Protein AF-A0A5J6SMP7-F1 (afdb_monomer_lite)

Foldseek 3Di:
DCPLVPLVVLLVVLVVLCVVLVVQVVVPPDPDDRPSPVSPVVSVVSNVSSVVSNVVSVVVVCVPPDPVNVVVVVVVVVVVVVVVVLPPFQQAPVPRDGHDSPDQADPPPRHGDD

Radius of gyration: 24.29 Å; chains: 1; bounding box: 49×30×60 Å

Secondary structure (DSSP, 8-state):
--TTSHHHHHHHHHHHHHHHHHHHHHHS-SSS--TTHHHHHHHHHHHHHHHHHHHHHHHHHHTTS-HHHHHHHHHHHHHHHHHHHHT--EE-TTT-PEEPTT-SB-TTT--B--

pLDDT: mean 77.73, std 11.27, range [47.53, 93.19]

Organism: NCBI:txid2283160

InterPro domains:
  IPR026870 Zinc-ribbon domain [PF13240] (91-113)

Sequence (114 aa):
MRMKFIGPFIFLIGIAGLAFYFYDLFTSTSSEGPEYFWVGFVAMPVIFVGVILTAFAYRANITKLDEDLLRNKMRVVGQGLKEGLSDSGHYCSNCGHPSELDAKYCSECGKELH

Structure (mmCIF, N/CA/C/O backbone):
data_AF-A0A5J6SMP7-F1
#
_entry.id   AF-A0A5J6SMP7-F1
#
loop_
_atom_site.group_PDB
_atom_site.id
_atom_site.type_symbol
_atom_site.label_atom_id
_atom_site.label_alt_id
_atom_site.label_comp_id
_atom_site.label_asym_id
_atom_site.label_entity_id
_atom_site.label_seq_id
_atom_site.pdbx_PDB_ins_code
_atom_site.Cartn_x
_atom_site.Cartn_y
_atom_site.Cartn_z
_atom_site.occupancy
_atom_site.B_iso_or_equiv
_atom_site.auth_seq_id
_atom_site.auth_comp_id
_atom_site.auth_asym_id
_atom_site.auth_atom_id
_atom_site.pdbx_PDB_model_num
ATOM 1 N N . MET A 1 1 ? -16.859 -17.028 -7.773 1.00 47.53 1 MET A N 1
ATOM 2 C CA . MET A 1 1 ? -15.478 -17.052 -8.312 1.00 47.53 1 MET A CA 1
ATOM 3 C C . MET A 1 1 ? -14.717 -15.838 -7.771 1.00 47.53 1 MET A C 1
ATOM 5 O O . MET A 1 1 ? -15.330 -14.807 -7.527 1.00 47.53 1 MET A O 1
ATOM 9 N N . ARG A 1 2 ? -13.434 -16.002 -7.439 1.00 54.72 2 ARG A N 1
ATOM 10 C CA . ARG A 1 2 ? -12.612 -15.214 -6.494 1.00 54.72 2 ARG A CA 1
ATOM 11 C C . ARG A 1 2 ? -12.250 -13.776 -6.959 1.00 54.72 2 ARG A C 1
ATOM 13 O O . ARG A 1 2 ? -11.083 -13.456 -7.126 1.00 54.72 2 ARG A O 1
ATOM 20 N N . MET A 1 3 ? -13.220 -12.863 -7.070 1.00 56.50 3 MET A N 1
ATOM 21 C CA . MET A 1 3 ? -12.968 -11.441 -7.419 1.00 56.50 3 MET A CA 1
ATOM 22 C C . MET A 1 3 ? -12.197 -10.647 -6.337 1.00 56.50 3 MET A C 1
ATOM 24 O O . MET A 1 3 ? -11.757 -9.530 -6.578 1.00 56.50 3 MET A O 1
ATOM 28 N N . LYS A 1 4 ? -11.985 -11.229 -5.146 1.00 65.81 4 LYS A N 1
ATOM 29 C CA . LYS A 1 4 ? -11.263 -10.603 -4.020 1.00 65.81 4 LYS A CA 1
ATOM 30 C C . LYS A 1 4 ? -9.737 -10.602 -4.176 1.00 65.81 4 LYS A C 1
ATOM 32 O O . LYS A 1 4 ? -9.059 -9.920 -3.420 1.00 65.81 4 LYS A O 1
ATOM 37 N N . PHE A 1 5 ? -9.201 -11.373 -5.123 1.00 76.12 5 PHE A N 1
ATOM 38 C CA . PHE A 1 5 ? -7.753 -11.518 -5.303 1.00 76.12 5 PHE A CA 1
ATOM 39 C C . PHE A 1 5 ? -7.177 -10.573 -6.359 1.00 76.12 5 PHE A C 1
ATOM 41 O O . PHE A 1 5 ? -5.980 -10.318 -6.333 1.00 76.12 5 PHE A O 1
ATOM 48 N N . ILE A 1 6 ? -8.009 -10.006 -7.241 1.00 84.75 6 ILE A N 1
ATOM 49 C CA . ILE A 1 6 ? -7.529 -9.190 -8.364 1.00 84.75 6 ILE A CA 1
ATOM 50 C C . ILE A 1 6 ? -6.865 -7.884 -7.887 1.00 84.75 6 ILE A C 1
ATOM 52 O O . ILE A 1 6 ? -5.789 -7.539 -8.359 1.00 84.75 6 ILE A O 1
ATOM 56 N N . GLY A 1 7 ? -7.455 -7.202 -6.896 1.00 83.06 7 GLY A N 1
ATOM 57 C CA . GLY A 1 7 ? -6.931 -5.947 -6.339 1.00 83.06 7 GLY A CA 1
ATOM 58 C C . GLY A 1 7 ? -5.583 -6.119 -5.628 1.00 83.06 7 GLY A C 1
ATOM 59 O O . GLY A 1 7 ? -4.619 -5.459 -6.016 1.00 83.06 7 GLY A O 1
ATOM 60 N N . PRO A 1 8 ? -5.469 -7.051 -4.661 1.00 86.06 8 PRO A N 1
ATOM 61 C CA . PRO A 1 8 ? -4.199 -7.352 -4.002 1.00 86.06 8 PRO A CA 1
ATOM 62 C C . PRO A 1 8 ? -3.107 -7.804 -4.976 1.00 86.06 8 PRO A C 1
ATOM 64 O O . PRO A 1 8 ? -1.949 -7.444 -4.804 1.00 86.06 8 PRO A O 1
ATOM 67 N N . PHE A 1 9 ? -3.463 -8.559 -6.018 1.00 90.50 9 PHE A N 1
ATOM 68 C CA . PHE A 1 9 ? -2.500 -9.026 -7.012 1.00 90.50 9 PHE A CA 1
ATOM 69 C C . PHE A 1 9 ? -1.937 -7.873 -7.857 1.00 90.50 9 PHE A C 1
ATOM 71 O O . PHE A 1 9 ? -0.725 -7.766 -8.014 1.00 90.50 9 PHE A O 1
ATOM 78 N N . ILE A 1 10 ? -2.797 -6.959 -8.325 1.00 89.06 10 ILE A N 1
ATOM 79 C CA . ILE A 1 10 ? -2.384 -5.741 -9.046 1.00 89.06 10 ILE A CA 1
ATOM 80 C C . ILE A 1 10 ? -1.504 -4.851 -8.159 1.00 89.06 10 ILE A C 1
ATOM 82 O O . ILE A 1 10 ? -0.489 -4.328 -8.614 1.00 89.06 10 ILE A O 1
ATOM 86 N N . PHE A 1 11 ? -1.854 -4.717 -6.879 1.00 90.19 11 PHE A N 1
ATOM 87 C CA . PHE A 1 11 ? -1.065 -3.957 -5.913 1.00 90.19 11 PHE A CA 1
ATOM 88 C C . PHE A 1 11 ? 0.334 -4.558 -5.695 1.00 90.19 11 PHE A C 1
ATOM 90 O O . PHE A 1 11 ? 1.321 -3.825 -5.711 1.00 90.19 11 PHE A O 1
ATOM 97 N N . LEU A 1 12 ? 0.442 -5.887 -5.569 1.00 91.81 12 LEU A N 1
ATOM 98 C CA . LEU A 1 12 ? 1.731 -6.577 -5.442 1.00 91.81 12 LEU A CA 1
ATOM 99 C C . LEU A 1 12 ? 2.607 -6.421 -6.692 1.00 91.81 12 LEU A C 1
ATOM 101 O O . LEU A 1 12 ? 3.808 -6.196 -6.562 1.00 91.81 12 LEU A O 1
ATOM 105 N N . ILE A 1 13 ? 2.016 -6.482 -7.890 1.00 92.38 13 ILE A N 1
ATOM 106 C CA . ILE A 1 13 ? 2.733 -6.227 -9.151 1.00 92.38 13 ILE A CA 1
ATOM 107 C C . ILE A 1 13 ? 3.274 -4.792 -9.183 1.00 92.38 13 ILE A C 1
ATOM 109 O O . ILE A 1 13 ? 4.428 -4.574 -9.548 1.00 92.38 13 ILE A O 1
ATOM 113 N N . GLY A 1 14 ? 2.468 -3.816 -8.756 1.00 90.50 14 GLY A N 1
ATOM 114 C CA . GLY A 1 14 ? 2.893 -2.422 -8.651 1.00 90.50 14 GLY A CA 1
ATOM 115 C C . GLY A 1 14 ? 4.061 -2.227 -7.678 1.00 90.50 14 GLY A C 1
ATOM 116 O O . GLY A 1 14 ? 5.035 -1.560 -8.020 1.00 90.50 14 GLY A O 1
ATOM 117 N N . ILE A 1 15 ? 4.007 -2.856 -6.497 1.00 92.75 15 ILE A N 1
ATOM 118 C CA . ILE A 1 15 ? 5.103 -2.821 -5.511 1.00 92.75 15 ILE A CA 1
ATOM 119 C C . ILE A 1 15 ? 6.379 -3.442 -6.078 1.00 92.75 15 ILE A C 1
ATOM 121 O O . ILE A 1 15 ? 7.455 -2.878 -5.897 1.00 92.75 15 ILE A O 1
ATOM 125 N N . ALA A 1 16 ? 6.274 -4.576 -6.776 1.00 93.00 16 ALA A N 1
ATOM 126 C CA . ALA A 1 16 ? 7.429 -5.204 -7.407 1.00 93.00 16 ALA A CA 1
ATOM 127 C C . ALA A 1 16 ? 8.081 -4.257 -8.429 1.00 93.00 16 ALA A C 1
ATOM 129 O O . ALA A 1 16 ? 9.289 -4.049 -8.377 1.00 93.00 16 ALA A O 1
ATOM 130 N N . GLY A 1 17 ? 7.287 -3.613 -9.293 1.00 89.75 17 GLY A N 1
ATOM 131 C CA . GLY A 1 17 ? 7.788 -2.617 -10.248 1.00 89.75 17 GLY A CA 1
ATOM 132 C C . GLY A 1 17 ? 8.454 -1.410 -9.578 1.00 89.75 17 GLY A C 1
ATOM 133 O O . GLY A 1 17 ? 9.508 -0.961 -10.022 1.00 89.75 17 GLY A O 1
ATOM 134 N N . LEU A 1 18 ? 7.891 -0.923 -8.467 1.00 90.50 18 LEU A N 1
ATOM 135 C CA . LEU A 1 18 ? 8.493 0.150 -7.672 1.00 90.50 18 LEU A CA 1
ATOM 136 C C . LEU A 1 18 ? 9.832 -0.281 -7.049 1.00 90.50 18 LEU A C 1
ATOM 138 O O . LEU A 1 18 ? 10.777 0.502 -7.031 1.00 90.50 18 LEU A O 1
ATOM 142 N N . ALA A 1 19 ? 9.930 -1.519 -6.559 1.00 90.81 19 ALA A N 1
ATOM 143 C CA . ALA A 1 19 ? 11.165 -2.061 -5.998 1.00 90.81 19 ALA A CA 1
ATOM 144 C C . ALA A 1 19 ? 12.270 -2.184 -7.060 1.00 90.81 19 ALA A C 1
ATOM 146 O O . ALA A 1 19 ? 13.409 -1.817 -6.784 1.00 90.81 19 ALA A O 1
ATOM 147 N N . PHE A 1 20 ? 11.931 -2.621 -8.280 1.00 89.06 20 PHE A N 1
ATOM 148 C CA . PHE A 1 20 ? 12.864 -2.619 -9.413 1.00 89.06 20 PHE A CA 1
ATOM 149 C C . PHE A 1 20 ? 13.332 -1.206 -9.768 1.00 89.06 20 PHE A C 1
ATOM 151 O O . PHE A 1 20 ? 14.527 -0.995 -9.938 1.00 89.06 20 PHE A O 1
ATOM 158 N N . TYR A 1 21 ? 12.417 -0.232 -9.809 1.00 88.44 21 TYR A N 1
ATOM 159 C CA . TYR A 1 21 ? 12.768 1.173 -10.032 1.00 88.44 21 TYR A CA 1
ATOM 160 C C . TYR A 1 21 ? 13.726 1.706 -8.959 1.00 88.44 21 TYR A C 1
ATOM 162 O O . TYR A 1 21 ? 14.723 2.341 -9.283 1.00 88.44 21 TYR A O 1
ATOM 170 N N . PHE A 1 22 ? 13.454 1.431 -7.680 1.00 87.12 22 PHE A N 1
ATOM 171 C CA . PHE A 1 22 ? 14.341 1.845 -6.592 1.00 87.12 22 PHE A CA 1
ATOM 172 C C . PHE A 1 22 ? 15.705 1.158 -6.667 1.00 87.12 22 PHE A C 1
ATOM 174 O O . PHE A 1 22 ? 16.718 1.806 -6.429 1.00 87.12 22 PHE A O 1
ATOM 181 N N . TYR A 1 23 ? 15.746 -0.130 -7.007 1.00 88.25 23 TYR A N 1
ATOM 182 C CA . TYR A 1 23 ? 17.000 -0.853 -7.187 1.00 88.25 23 TYR A CA 1
ATOM 183 C C . TYR A 1 23 ? 17.849 -0.239 -8.306 1.00 88.25 23 TYR A C 1
ATOM 185 O O . TYR A 1 23 ? 19.029 0.031 -8.090 1.00 88.25 23 TYR A O 1
ATOM 193 N N . ASP A 1 24 ? 17.242 0.040 -9.461 1.00 86.12 24 ASP A N 1
ATOM 194 C CA . ASP A 1 24 ? 17.910 0.676 -10.601 1.00 86.12 24 ASP A CA 1
ATOM 195 C C . ASP A 1 24 ? 18.401 2.083 -10.233 1.00 86.12 24 ASP A C 1
ATOM 197 O O . ASP A 1 24 ? 19.572 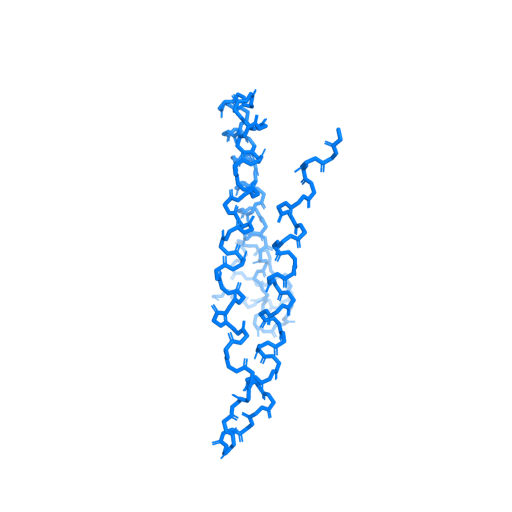2.388 -10.403 1.00 86.12 24 ASP A O 1
ATOM 201 N N . LEU A 1 25 ? 17.562 2.896 -9.580 1.00 82.12 25 LEU A N 1
ATOM 202 C CA . LEU A 1 25 ? 17.909 4.252 -9.139 1.00 82.12 25 LEU A CA 1
ATOM 203 C C . LEU A 1 25 ? 19.098 4.291 -8.162 1.00 82.12 25 LEU A C 1
ATOM 205 O O . LEU A 1 25 ? 19.915 5.208 -8.218 1.00 82.12 25 LEU A O 1
ATOM 209 N N . PHE A 1 26 ? 19.182 3.323 -7.243 1.00 81.69 26 PHE A N 1
ATOM 210 C CA . PHE A 1 26 ? 20.270 3.234 -6.263 1.00 81.69 26 PHE A CA 1
ATOM 211 C C . PHE A 1 26 ? 21.544 2.596 -6.830 1.00 81.69 26 PHE A C 1
ATOM 213 O O . PHE A 1 26 ? 22.625 2.841 -6.295 1.00 81.69 26 PHE A O 1
ATOM 220 N N . THR A 1 27 ? 21.440 1.784 -7.886 1.00 79.81 27 THR A N 1
ATOM 221 C CA . THR A 1 27 ? 22.603 1.177 -8.556 1.00 79.81 27 THR A CA 1
ATOM 222 C C . THR A 1 27 ? 23.166 2.066 -9.664 1.00 79.81 27 THR A C 1
ATOM 224 O O . THR A 1 27 ? 24.386 2.108 -9.843 1.00 79.81 27 THR A O 1
ATOM 227 N N . SER A 1 28 ? 22.325 2.851 -10.344 1.00 70.06 28 SER A N 1
ATOM 228 C CA . SER A 1 28 ? 22.733 3.873 -11.307 1.00 70.06 28 SER A CA 1
ATOM 229 C C . SER A 1 28 ? 23.415 5.033 -10.575 1.00 70.06 28 SER A C 1
ATOM 231 O O . SER A 1 28 ? 22.795 6.015 -10.160 1.00 70.06 28 SER A O 1
ATOM 233 N N . THR A 1 29 ? 24.719 4.901 -10.358 1.00 57.34 29 THR A N 1
ATOM 234 C CA . THR A 1 29 ? 25.529 5.888 -9.644 1.00 57.34 29 THR A CA 1
ATOM 235 C C . THR A 1 29 ? 25.801 7.072 -10.580 1.00 57.34 29 THR A C 1
ATOM 237 O O . THR A 1 29 ? 26.740 7.044 -11.365 1.00 57.34 29 THR A O 1
ATOM 240 N N . SER A 1 30 ? 24.916 8.074 -10.536 1.00 62.88 30 SER A N 1
ATOM 241 C CA . SER A 1 30 ? 25.088 9.505 -10.876 1.00 62.88 30 SER A CA 1
ATOM 242 C C . SER A 1 30 ? 25.762 9.976 -12.187 1.00 62.88 30 SER A C 1
ATOM 244 O O . SER A 1 30 ? 25.770 11.186 -12.407 1.00 62.88 30 SER A O 1
ATOM 246 N N . SER A 1 31 ? 26.272 9.121 -13.082 1.00 63.94 31 SER A N 1
ATOM 247 C CA . SER A 1 31 ? 26.923 9.553 -14.341 1.00 63.94 31 SER A CA 1
ATOM 248 C C . SER A 1 31 ? 26.254 9.038 -15.618 1.00 63.94 31 SER A C 1
ATOM 250 O O . SER A 1 31 ? 26.422 9.635 -16.679 1.00 63.94 31 SER A O 1
ATOM 252 N N . GLU A 1 32 ? 25.476 7.965 -15.527 1.00 67.12 32 GLU A N 1
ATOM 253 C CA . GLU A 1 32 ? 24.706 7.388 -16.629 1.00 67.12 32 GLU A CA 1
ATOM 254 C C . GLU A 1 32 ? 23.262 7.285 -16.123 1.00 67.12 32 GLU A C 1
ATOM 256 O O . GLU A 1 32 ? 23.009 6.706 -15.066 1.00 67.12 32 GLU A O 1
ATOM 261 N N . GLY A 1 33 ? 22.330 7.985 -16.775 1.00 69.56 33 GLY A N 1
ATOM 262 C CA . GLY A 1 33 ? 20.949 8.090 -16.298 1.00 69.56 33 GLY A CA 1
ATOM 263 C C . GLY A 1 33 ? 20.229 6.732 -16.306 1.00 69.56 33 GLY A C 1
ATOM 264 O O . GLY A 1 33 ? 20.515 5.911 -17.175 1.00 69.56 33 GLY A O 1
ATOM 265 N N . PRO A 1 34 ? 19.285 6.492 -15.378 1.00 71.94 34 PRO A N 1
ATOM 266 C CA . PRO A 1 34 ? 18.591 5.211 -15.270 1.00 71.94 34 PRO A CA 1
ATOM 267 C C . PRO A 1 34 ? 17.734 4.934 -16.512 1.00 71.94 34 PRO A C 1
ATOM 269 O O . PRO A 1 34 ? 16.820 5.699 -16.837 1.00 71.94 34 PRO A O 1
ATOM 272 N N . GLU A 1 35 ? 17.997 3.815 -17.189 1.00 75.19 35 GLU A N 1
ATOM 273 C CA . GLU A 1 35 ? 17.260 3.395 -18.390 1.00 75.19 35 GLU A CA 1
ATOM 274 C C . GLU A 1 35 ? 15.798 3.036 -18.076 1.00 75.19 35 GLU A C 1
ATOM 276 O O . GLU A 1 35 ? 14.914 3.185 -18.924 1.00 75.19 35 GLU A O 1
ATOM 281 N N . TYR A 1 36 ? 15.505 2.637 -16.832 1.00 79.38 36 TYR A N 1
ATOM 282 C CA . TYR A 1 36 ? 14.178 2.185 -16.409 1.00 79.38 36 TYR A CA 1
ATOM 283 C C . TYR A 1 36 ? 13.397 3.230 -15.608 1.00 79.38 36 TYR A C 1
ATOM 285 O O . TYR A 1 36 ? 12.427 2.895 -14.922 1.00 79.38 36 TYR A O 1
ATOM 293 N N . PHE A 1 37 ? 13.737 4.518 -15.745 1.00 81.62 37 PHE A N 1
ATOM 294 C CA . PHE A 1 37 ? 13.025 5.608 -15.067 1.00 81.62 37 PHE A CA 1
ATOM 295 C C . PHE A 1 37 ? 11.499 5.565 -15.286 1.00 81.62 37 PHE A C 1
ATOM 297 O O . PHE A 1 37 ? 10.708 5.785 -14.366 1.00 81.62 37 PHE A O 1
ATOM 304 N N . TRP A 1 38 ? 11.062 5.211 -16.498 1.00 84.69 38 TRP A N 1
ATOM 305 C CA . TRP A 1 38 ? 9.642 5.139 -16.853 1.00 84.69 38 TRP A CA 1
ATOM 306 C C . TRP A 1 38 ? 8.868 4.046 -16.095 1.00 84.69 38 TRP A C 1
ATOM 308 O O . TRP A 1 38 ? 7.664 4.188 -15.875 1.00 84.69 38 TRP A O 1
ATOM 318 N N . VAL A 1 39 ? 9.543 2.991 -15.619 1.00 87.56 39 VAL A N 1
ATOM 319 C CA . VAL A 1 39 ? 8.914 1.919 -14.828 1.00 87.56 39 VAL A CA 1
ATOM 320 C C . VAL A 1 39 ? 8.349 2.471 -13.521 1.00 87.56 39 VAL A C 1
ATOM 322 O O . VAL A 1 39 ? 7.243 2.095 -13.138 1.00 87.56 39 VAL A O 1
ATOM 325 N N . GLY A 1 40 ? 9.034 3.422 -12.878 1.00 86.38 40 GLY A N 1
ATOM 326 C CA . GLY A 1 40 ? 8.509 4.113 -11.697 1.00 86.38 40 GLY A CA 1
ATOM 327 C C . GLY A 1 40 ? 7.240 4.914 -12.011 1.00 86.38 40 GLY A C 1
ATOM 328 O O . GLY A 1 40 ? 6.261 4.862 -11.262 1.00 86.38 40 GLY A O 1
ATOM 329 N N . PHE A 1 41 ? 7.216 5.586 -13.165 1.00 89.56 41 PHE A N 1
ATOM 330 C CA . PHE A 1 41 ? 6.064 6.370 -13.619 1.00 89.56 41 PHE A CA 1
ATOM 331 C C . PHE A 1 41 ? 4.844 5.502 -13.952 1.00 89.56 41 PHE A C 1
ATOM 333 O O . PHE A 1 41 ? 3.715 5.935 -13.750 1.00 89.56 41 PHE A O 1
ATOM 340 N N . VAL A 1 42 ? 5.049 4.267 -14.417 1.00 91.81 42 VAL A N 1
ATOM 341 C CA . VAL A 1 42 ? 3.976 3.287 -14.661 1.00 91.81 42 VAL A CA 1
ATOM 342 C C . VAL A 1 42 ? 3.554 2.570 -13.379 1.00 91.81 42 VAL A C 1
ATOM 344 O O . VAL A 1 42 ? 2.365 2.319 -13.171 1.00 91.81 42 VAL A O 1
ATOM 347 N N . ALA A 1 43 ? 4.498 2.265 -12.489 1.00 90.50 43 ALA A N 1
ATOM 348 C CA . ALA A 1 43 ? 4.218 1.589 -11.228 1.00 90.50 43 ALA A CA 1
ATOM 349 C C . ALA A 1 43 ? 3.305 2.428 -10.324 1.00 90.50 43 ALA A C 1
ATOM 351 O O . ALA A 1 43 ? 2.424 1.880 -9.665 1.00 90.50 43 ALA A O 1
ATOM 352 N N . MET A 1 44 ? 3.457 3.754 -10.321 1.00 90.06 44 MET A N 1
ATOM 353 C CA . MET A 1 44 ? 2.707 4.642 -9.429 1.00 90.06 44 MET A CA 1
ATOM 354 C C . MET A 1 44 ? 1.181 4.646 -9.715 1.00 90.06 44 MET A C 1
ATOM 356 O O . MET A 1 44 ? 0.412 4.362 -8.791 1.00 90.06 44 MET A O 1
ATOM 360 N N . PRO A 1 45 ? 0.703 4.807 -10.968 1.00 92.94 45 PRO A N 1
ATOM 361 C CA . PRO A 1 45 ? -0.697 4.586 -11.337 1.00 92.94 45 PRO A CA 1
ATOM 362 C C . PRO A 1 45 ? -1.194 3.164 -11.061 1.00 92.94 45 PRO A C 1
ATOM 364 O O . PRO A 1 45 ? -2.324 2.991 -10.607 1.00 92.94 45 PRO A O 1
ATOM 367 N N . VAL A 1 46 ? -0.370 2.139 -11.304 1.00 92.88 46 VAL A N 1
ATOM 368 C CA . VAL A 1 46 ? -0.755 0.736 -11.064 1.00 92.88 46 VAL A CA 1
ATOM 369 C C . VAL A 1 46 ? -0.984 0.480 -9.573 1.00 92.88 46 VAL A C 1
ATOM 371 O O . VAL A 1 46 ? -2.000 -0.110 -9.201 1.00 92.88 46 VAL A O 1
ATOM 374 N N . ILE A 1 47 ? -0.094 0.979 -8.711 1.00 93.19 47 ILE A N 1
ATOM 375 C CA . ILE A 1 47 ? -0.258 0.931 -7.254 1.00 93.19 47 ILE A CA 1
ATOM 376 C C . ILE A 1 47 ? -1.523 1.687 -6.849 1.00 93.19 47 ILE A C 1
ATOM 378 O O . ILE A 1 47 ? -2.332 1.153 -6.093 1.00 93.19 47 ILE A O 1
ATOM 382 N N . PHE A 1 48 ? -1.727 2.898 -7.371 1.00 93.19 48 PHE A N 1
ATOM 383 C CA . PHE A 1 48 ? -2.891 3.721 -7.049 1.00 93.19 48 PHE A CA 1
ATOM 384 C C . PHE A 1 48 ? -4.213 3.015 -7.383 1.00 93.19 48 PHE A C 1
ATOM 386 O O . PHE A 1 48 ? -5.104 2.912 -6.536 1.00 93.19 48 PHE A O 1
ATOM 393 N N . VAL A 1 49 ? -4.318 2.440 -8.584 1.00 92.25 49 VAL A N 1
ATOM 394 C CA . VAL A 1 49 ? -5.479 1.642 -9.003 1.00 92.25 49 VAL A CA 1
ATOM 395 C C . VAL A 1 49 ? -5.634 0.397 -8.125 1.00 92.25 49 VAL A C 1
ATOM 397 O O . VAL A 1 49 ? -6.744 0.089 -7.685 1.00 92.25 49 VAL A O 1
ATOM 400 N N . GLY A 1 50 ? -4.534 -0.288 -7.799 1.00 89.06 50 GLY A N 1
ATOM 401 C CA . GLY A 1 50 ? -4.532 -1.432 -6.886 1.00 89.06 50 GLY A CA 1
ATOM 402 C C . GLY A 1 50 ? -5.076 -1.088 -5.495 1.00 89.06 50 GLY A C 1
ATOM 403 O O . GLY A 1 50 ? -5.901 -1.830 -4.952 1.00 89.06 50 GLY A O 1
ATOM 404 N N . VAL A 1 51 ? -4.688 0.064 -4.938 1.00 89.50 51 VAL A N 1
ATOM 405 C CA . VAL A 1 51 ? -5.173 0.558 -3.639 1.00 89.50 51 VAL A CA 1
ATOM 406 C C . VAL A 1 51 ? -6.656 0.900 -3.702 1.00 89.50 51 VAL A C 1
ATOM 408 O O . VAL A 1 51 ? -7.400 0.467 -2.825 1.00 89.50 51 VAL A O 1
ATOM 411 N N . ILE A 1 52 ? -7.118 1.615 -4.734 1.00 89.25 52 ILE A N 1
ATOM 412 C CA . ILE A 1 52 ? -8.539 1.974 -4.881 1.00 89.25 52 ILE A CA 1
ATOM 413 C C . ILE A 1 52 ? -9.412 0.722 -4.961 1.00 89.25 52 ILE A C 1
ATOM 415 O O . ILE A 1 52 ? -10.408 0.613 -4.241 1.00 89.25 52 ILE A O 1
ATOM 419 N N . LEU A 1 53 ? -9.026 -0.245 -5.797 1.00 86.25 53 LEU A N 1
ATOM 420 C CA . LEU A 1 53 ? -9.769 -1.494 -5.950 1.00 86.25 53 LEU A CA 1
ATOM 421 C C . LEU A 1 53 ? -9.784 -2.301 -4.647 1.00 86.25 53 LEU A C 1
ATOM 423 O O . LEU A 1 53 ? -10.824 -2.840 -4.263 1.00 86.25 53 LEU A O 1
ATOM 427 N N . THR A 1 54 ? -8.658 -2.343 -3.931 1.00 86.88 54 THR A N 1
ATOM 428 C CA . THR A 1 54 ? -8.561 -3.024 -2.633 1.00 86.88 54 THR A CA 1
ATOM 429 C C . THR A 1 54 ? -9.409 -2.319 -1.570 1.00 86.88 54 THR A C 1
ATOM 431 O O . THR A 1 54 ? -10.155 -2.977 -0.846 1.00 86.88 54 THR A O 1
ATOM 434 N N . ALA A 1 55 ? -9.381 -0.986 -1.513 1.00 83.56 55 ALA A N 1
ATOM 435 C CA . ALA A 1 55 ? -10.172 -0.189 -0.583 1.00 83.56 55 ALA A CA 1
ATOM 436 C C . ALA A 1 55 ? -11.678 -0.342 -0.835 1.00 83.56 55 ALA A C 1
ATOM 438 O O . ALA A 1 55 ? -12.437 -0.514 0.115 1.00 83.56 55 ALA A O 1
ATOM 439 N N . PHE A 1 56 ? -12.123 -0.332 -2.094 1.00 83.38 56 PHE A N 1
ATOM 440 C CA . PHE A 1 56 ? -13.530 -0.539 -2.440 1.00 83.38 56 PHE A CA 1
ATOM 441 C C . PHE A 1 56 ? -14.006 -1.955 -2.077 1.00 83.38 56 PHE A C 1
ATOM 443 O O . PHE A 1 56 ? -15.061 -2.119 -1.460 1.00 83.38 56 PHE A O 1
ATOM 450 N N . ALA A 1 57 ? -13.191 -2.976 -2.366 1.00 79.06 57 ALA A N 1
ATOM 451 C CA . ALA A 1 57 ? -13.483 -4.361 -1.998 1.00 79.06 57 ALA A CA 1
ATOM 452 C C . ALA A 1 57 ? -13.573 -4.561 -0.473 1.00 79.06 57 ALA A C 1
ATOM 454 O O . ALA A 1 57 ? -14.444 -5.294 0.002 1.00 79.06 57 ALA A O 1
ATOM 455 N N . TYR A 1 58 ? -12.712 -3.894 0.303 1.00 74.00 58 TYR A N 1
ATOM 456 C CA . TYR A 1 58 ? -12.777 -3.911 1.766 1.00 74.00 58 TYR A CA 1
ATOM 457 C C . TYR A 1 58 ? -13.959 -3.102 2.310 1.00 74.00 58 TYR A C 1
ATOM 459 O O . TYR A 1 58 ? -14.639 -3.570 3.222 1.00 74.00 58 TYR A O 1
ATOM 467 N N . ARG A 1 59 ? -14.274 -1.934 1.735 1.00 68.38 59 ARG A N 1
ATOM 468 C CA . ARG A 1 59 ? -15.418 -1.100 2.154 1.00 68.38 59 ARG A CA 1
ATOM 469 C C . ARG A 1 59 ? -16.752 -1.829 2.032 1.00 68.38 59 ARG A C 1
ATOM 471 O O . ARG A 1 59 ? -17.578 -1.704 2.933 1.00 68.38 59 ARG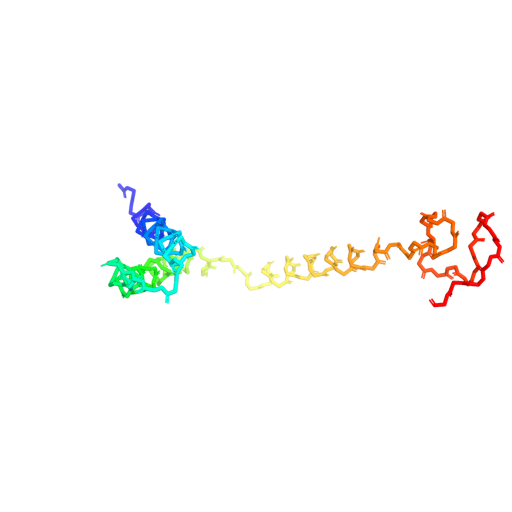 A O 1
ATOM 478 N N . ALA A 1 60 ? -16.930 -2.642 0.989 1.00 64.38 60 ALA A N 1
ATOM 479 C CA . ALA A 1 60 ? -18.112 -3.493 0.828 1.00 64.38 60 ALA A CA 1
ATOM 480 C C . ALA A 1 60 ? -18.273 -4.540 1.950 1.00 64.38 60 ALA A C 1
ATOM 482 O O . ALA A 1 60 ? -19.370 -5.043 2.182 1.00 64.38 60 ALA A O 1
ATOM 483 N N . ASN A 1 61 ? -17.187 -4.878 2.650 1.00 62.50 61 ASN A N 1
ATOM 484 C CA . ASN A 1 61 ? -17.179 -5.863 3.729 1.00 62.50 61 ASN A CA 1
ATOM 485 C C . ASN A 1 61 ? -17.247 -5.211 5.127 1.00 62.50 61 ASN A C 1
ATOM 487 O O . ASN A 1 61 ? -17.738 -5.839 6.061 1.00 62.50 61 ASN A O 1
ATOM 491 N N . ILE A 1 62 ? -16.779 -3.964 5.275 1.00 61.53 62 ILE A N 1
ATOM 492 C CA . ILE A 1 62 ? -16.711 -3.242 6.562 1.00 61.53 62 ILE A CA 1
ATOM 493 C C . ILE A 1 62 ? -18.009 -2.481 6.881 1.00 61.53 62 ILE A C 1
ATOM 495 O O . ILE A 1 62 ? -18.276 -2.217 8.044 1.00 61.53 62 ILE A O 1
ATOM 499 N N . THR A 1 63 ? -18.887 -2.212 5.907 1.00 58.78 63 THR A N 1
ATOM 500 C CA . THR A 1 63 ? -20.168 -1.496 6.138 1.00 58.78 63 THR A CA 1
ATOM 501 C C . THR A 1 63 ? -21.148 -2.226 7.065 1.00 58.78 63 THR A C 1
ATOM 503 O O . THR A 1 63 ? -22.147 -1.646 7.473 1.00 58.78 63 THR A O 1
ATOM 506 N N . LYS A 1 64 ? -20.881 -3.492 7.403 1.00 57.56 64 LYS A N 1
ATOM 507 C CA . LYS A 1 64 ? -21.660 -4.278 8.373 1.00 57.56 64 LYS A CA 1
ATOM 508 C C . LYS A 1 64 ? -21.017 -4.341 9.758 1.00 57.56 64 LYS A C 1
ATOM 510 O O . LYS A 1 64 ? -21.601 -4.927 10.664 1.00 57.56 64 LYS A O 1
ATOM 515 N N . LEU A 1 65 ? -19.801 -3.814 9.907 1.00 60.66 65 LEU A N 1
ATOM 516 C CA . LEU A 1 65 ? -19.119 -3.760 11.188 1.00 60.66 65 LEU A CA 1
ATOM 517 C C . LEU A 1 65 ? -19.565 -2.486 11.898 1.00 60.66 65 LEU A C 1
ATOM 519 O O . LEU A 1 65 ? -19.098 -1.395 11.590 1.00 60.66 65 LEU A O 1
ATOM 523 N N . ASP A 1 66 ? -20.515 -2.691 12.799 1.00 69.00 66 ASP A N 1
ATOM 524 C CA . ASP A 1 66 ? -21.021 -1.764 13.802 1.00 69.00 66 ASP A CA 1
ATOM 525 C C . ASP A 1 66 ? -19.956 -0.735 14.229 1.00 69.00 66 ASP A C 1
ATOM 527 O O . ASP A 1 66 ? -18.865 -1.111 14.682 1.00 69.00 66 ASP A O 1
ATOM 531 N N . GLU A 1 67 ? -20.242 0.556 14.031 1.00 72.81 67 GLU A N 1
ATOM 532 C CA . GLU A 1 67 ? -19.328 1.678 14.316 1.00 72.81 67 GLU A CA 1
ATOM 533 C C . GLU A 1 67 ? -18.747 1.583 15.737 1.00 72.81 67 GLU A C 1
ATOM 535 O O . GLU A 1 67 ? -17.561 1.851 15.968 1.00 72.81 67 GLU A O 1
ATOM 540 N N . ASP A 1 68 ? -19.564 1.093 16.670 1.00 73.50 68 ASP A N 1
ATOM 541 C CA . ASP A 1 68 ? -19.226 0.907 18.076 1.00 73.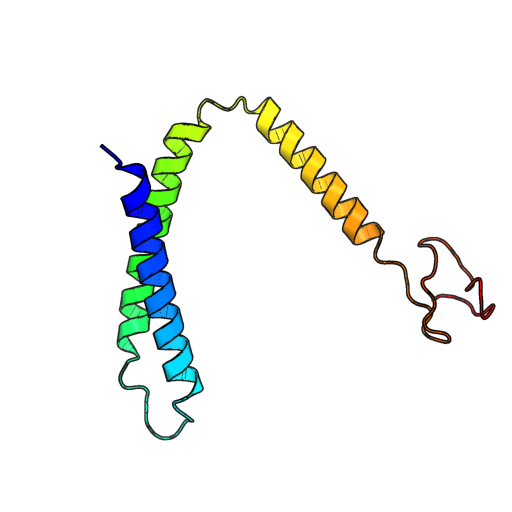50 68 ASP A CA 1
ATOM 542 C C . ASP A 1 68 ? -18.160 -0.174 18.299 1.00 73.50 68 ASP A C 1
ATOM 544 O O . ASP A 1 68 ? -17.260 -0.018 19.135 1.00 73.50 68 ASP A O 1
ATOM 548 N N . LEU A 1 69 ? -18.185 -1.256 17.514 1.00 81.38 69 LEU A N 1
ATOM 549 C CA . LEU A 1 69 ? -17.169 -2.304 17.586 1.00 81.38 69 LEU A CA 1
ATOM 5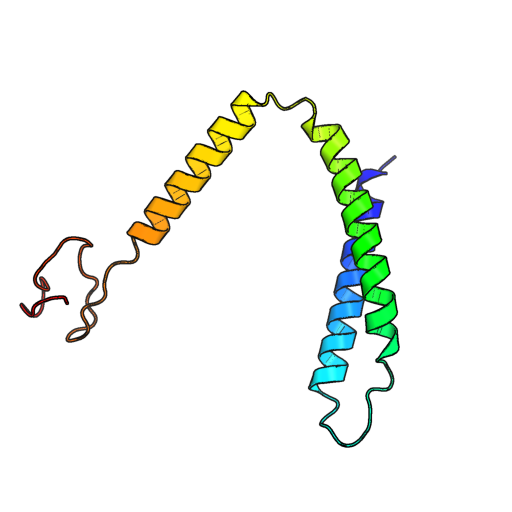50 C C . LEU A 1 69 ? -15.822 -1.795 17.061 1.00 81.38 69 LEU A C 1
ATOM 552 O O . LEU A 1 69 ? -14.773 -2.107 17.633 1.00 81.38 69 LEU A O 1
ATOM 556 N N . LEU A 1 70 ? -15.837 -0.996 15.991 1.00 81.44 70 LEU A N 1
ATOM 557 C CA . LEU A 1 70 ? -14.627 -0.412 15.413 1.00 81.44 70 LEU A CA 1
ATOM 558 C C . LEU A 1 70 ? -13.984 0.594 16.380 1.00 81.44 70 LEU A C 1
ATOM 560 O O . LEU A 1 70 ? -12.772 0.543 16.606 1.00 81.44 70 LEU A O 1
ATOM 564 N N . ARG A 1 71 ? -14.798 1.449 17.016 1.00 80.56 71 ARG A N 1
ATOM 565 C CA . ARG A 1 71 ? -14.351 2.430 18.015 1.00 80.56 71 ARG A CA 1
ATOM 566 C C . ARG A 1 71 ? -13.752 1.760 19.250 1.00 80.56 71 ARG A C 1
ATOM 568 O O . ARG A 1 71 ? -12.691 2.175 19.716 1.00 80.56 71 ARG A O 1
ATOM 575 N N . ASN A 1 72 ? -14.377 0.690 19.743 1.00 85.88 72 ASN A N 1
ATOM 576 C CA . ASN A 1 72 ? -13.850 -0.073 20.874 1.00 85.88 72 ASN A CA 1
ATOM 577 C C . ASN A 1 72 ? -12.524 -0.771 20.538 1.00 85.88 72 ASN A C 1
ATOM 579 O O . ASN A 1 72 ? -11.586 -0.696 21.331 1.00 85.88 72 ASN A O 1
ATOM 583 N N . LYS A 1 73 ? -12.391 -1.378 19.350 1.00 86.31 73 LYS A N 1
ATOM 584 C CA . LYS A 1 73 ? -11.129 -2.008 18.921 1.00 86.31 73 LYS A CA 1
ATOM 585 C C . LYS A 1 73 ? -10.000 -0.996 18.727 1.00 86.31 73 LYS A C 1
ATOM 587 O O . LYS A 1 73 ? -8.891 -1.243 19.189 1.00 86.31 73 LYS A O 1
ATOM 592 N N . MET A 1 74 ? -10.281 0.155 18.113 1.00 81.50 74 MET A N 1
ATOM 593 C CA . MET A 1 74 ? -9.307 1.246 17.956 1.00 81.50 74 MET A CA 1
ATOM 594 C C . MET A 1 74 ? -8.823 1.776 19.311 1.00 81.50 74 MET A C 1
ATOM 596 O O . MET A 1 74 ? -7.630 2.018 19.484 1.00 81.50 74 MET A O 1
ATOM 600 N N . ARG A 1 75 ? -9.725 1.904 20.298 1.00 85.12 75 ARG A N 1
ATOM 601 C CA . ARG A 1 75 ? -9.369 2.338 21.658 1.00 85.12 75 ARG A CA 1
ATOM 602 C C . ARG A 1 75 ? -8.411 1.358 22.336 1.00 85.12 75 ARG A C 1
ATOM 604 O O . ARG A 1 75 ? -7.430 1.798 22.922 1.00 85.12 75 ARG A O 1
ATOM 611 N N . VAL A 1 76 ? -8.664 0.053 22.219 1.00 86.81 76 VAL A N 1
ATOM 612 C CA . VAL A 1 76 ? -7.798 -0.992 22.793 1.00 86.81 76 VAL A CA 1
ATOM 613 C C . VAL A 1 76 ? -6.433 -1.040 22.094 1.00 86.81 76 VAL A C 1
ATOM 615 O O . VAL A 1 76 ? -5.415 -1.137 22.768 1.00 86.81 76 VAL A O 1
ATOM 618 N N . VAL A 1 77 ? -6.377 -0.890 20.764 1.00 87.12 77 VAL A N 1
ATOM 619 C CA . VAL A 1 77 ? -5.100 -0.810 20.021 1.00 87.12 77 VAL A CA 1
ATOM 620 C C . VAL A 1 77 ? -4.294 0.427 20.427 1.00 87.12 77 VAL A C 1
ATOM 622 O O . VAL A 1 77 ? -3.088 0.331 20.637 1.00 87.12 77 VAL A O 1
ATOM 625 N N . GLY A 1 78 ? -4.951 1.580 20.587 1.00 88.81 78 GLY A N 1
ATOM 626 C CA . GLY A 1 78 ? -4.299 2.803 21.057 1.00 88.81 78 GLY A CA 1
ATOM 627 C C . GLY A 1 78 ? -3.766 2.681 22.486 1.00 88.81 78 GLY A C 1
ATOM 628 O O . GLY A 1 78 ? -2.697 3.207 22.777 1.00 88.81 78 GLY A O 1
ATOM 629 N N . GLN A 1 79 ? -4.474 1.957 23.359 1.00 88.00 79 GLN A N 1
ATOM 630 C CA . GLN A 1 79 ? -3.992 1.648 24.707 1.00 88.00 79 GLN A CA 1
ATOM 631 C C . GLN A 1 79 ? -2.761 0.742 24.670 1.00 88.00 79 GLN A C 1
ATOM 633 O O . GLN A 1 79 ? -1.751 1.117 25.248 1.00 88.00 79 GLN A O 1
ATOM 638 N N . GLY A 1 80 ? -2.787 -0.357 23.910 1.00 84.88 80 GLY A N 1
ATOM 639 C CA . GLY A 1 80 ? -1.628 -1.250 23.790 1.00 84.88 80 GLY A CA 1
ATOM 640 C C . GLY A 1 80 ? -0.402 -0.578 23.162 1.00 84.88 80 GLY A C 1
ATOM 641 O O . GLY A 1 80 ? 0.725 -0.843 23.566 1.00 84.88 80 GLY A O 1
ATOM 642 N N . LEU A 1 81 ? -0.603 0.347 22.215 1.00 85.06 81 LEU A N 1
ATOM 643 C CA . LEU A 1 81 ? 0.493 1.137 21.651 1.00 85.06 81 LEU A CA 1
ATOM 644 C C . LEU A 1 81 ? 1.028 2.166 22.653 1.00 85.06 81 LEU A C 1
ATOM 646 O O . LEU A 1 81 ? 2.237 2.347 22.749 1.00 85.06 81 LEU A O 1
ATOM 650 N N . LYS A 1 82 ? 0.146 2.834 23.408 1.00 83.00 82 LYS A N 1
ATOM 651 C CA . LYS A 1 82 ? 0.554 3.767 24.464 1.00 83.00 82 LYS A CA 1
ATOM 652 C C . LYS A 1 82 ? 1.301 3.039 25.574 1.00 83.00 82 LYS A C 1
ATOM 654 O O . LYS A 1 82 ? 2.293 3.566 26.040 1.00 83.00 82 LYS A O 1
ATOM 659 N N . GLU A 1 83 ? 0.854 1.857 25.972 1.00 81.12 83 GLU A N 1
ATOM 660 C CA . GLU A 1 83 ? 1.536 1.013 26.953 1.00 81.12 83 GLU A CA 1
ATOM 661 C C . GLU A 1 83 ? 2.893 0.542 26.417 1.00 81.12 83 GLU A C 1
ATOM 663 O O . GLU A 1 83 ? 3.879 0.682 27.121 1.00 81.12 83 GLU A O 1
ATOM 668 N N . GLY A 1 84 ? 2.996 0.122 25.150 1.00 73.62 84 GLY A N 1
ATOM 669 C CA . GLY A 1 84 ? 4.279 -0.266 24.544 1.00 73.62 84 GLY A CA 1
ATOM 670 C C . GLY A 1 84 ? 5.260 0.891 24.303 1.00 73.62 84 GLY A C 1
ATOM 671 O O . GLY A 1 84 ? 6.468 0.687 24.337 1.00 73.62 84 GLY A O 1
ATOM 672 N N . LEU A 1 85 ? 4.762 2.109 24.071 1.00 72.75 85 LEU A N 1
ATOM 673 C CA . LEU A 1 85 ? 5.586 3.323 24.019 1.00 72.75 85 LEU A CA 1
ATOM 674 C C . LEU A 1 85 ? 5.910 3.857 25.412 1.00 72.75 85 LEU A C 1
ATOM 676 O O . LEU A 1 85 ? 6.947 4.476 25.601 1.00 72.75 85 LEU A O 1
ATOM 680 N N . SER A 1 86 ? 5.019 3.647 26.377 1.00 63.25 86 SER A N 1
ATOM 681 C CA . SER A 1 86 ? 5.266 4.014 27.763 1.00 63.25 86 SER A CA 1
ATOM 682 C C . SER A 1 86 ? 6.219 3.030 28.421 1.00 63.25 86 SER A C 1
ATOM 684 O O . SER A 1 86 ? 6.878 3.455 29.343 1.00 63.25 86 SER A O 1
ATOM 686 N N . ASP A 1 87 ? 6.333 1.786 27.943 1.00 60.91 87 ASP A N 1
ATOM 687 C CA . ASP A 1 87 ? 7.278 0.754 28.401 1.00 60.91 87 ASP A CA 1
ATOM 688 C C . ASP A 1 87 ? 8.629 0.789 27.666 1.00 60.91 87 ASP A C 1
ATOM 690 O O . ASP A 1 87 ? 9.428 -0.145 27.751 1.00 60.91 87 ASP A O 1
ATOM 694 N N . SER A 1 88 ? 8.945 1.882 26.957 1.00 56.59 88 SER A N 1
ATOM 695 C CA . SER A 1 88 ? 10.334 2.163 26.593 1.00 56.59 88 SER A CA 1
ATOM 696 C C . SER A 1 88 ? 11.095 2.543 27.863 1.00 56.59 88 SER A C 1
ATOM 698 O O . SER A 1 88 ? 11.295 3.722 28.154 1.00 56.59 88 SER A O 1
ATOM 700 N N . GLY A 1 89 ? 11.460 1.518 28.638 1.00 58.44 89 GLY A N 1
ATOM 701 C CA . GLY A 1 89 ? 12.283 1.623 29.830 1.00 58.44 89 GLY A CA 1
ATOM 702 C C . GLY A 1 89 ? 13.479 2.516 29.541 1.00 58.44 89 GLY A C 1
ATOM 703 O O . GLY A 1 89 ? 14.233 2.293 28.590 1.00 58.44 89 GLY A O 1
ATOM 704 N N . HIS A 1 90 ? 13.625 3.568 30.336 1.00 64.75 90 HIS A N 1
ATOM 705 C CA . HIS A 1 90 ? 14.768 4.453 30.234 1.00 64.75 90 HIS A CA 1
ATOM 706 C C . HIS A 1 90 ? 16.017 3.633 30.558 1.00 64.75 90 HIS A C 1
ATOM 708 O O . HIS A 1 90 ? 16.198 3.176 31.679 1.00 64.75 90 HIS A O 1
ATOM 714 N N . TYR A 1 91 ? 16.886 3.390 29.583 1.00 71.69 91 TYR A N 1
ATOM 715 C CA . TYR A 1 91 ? 18.165 2.746 29.870 1.00 71.69 91 TYR A CA 1
ATOM 716 C C . TYR A 1 91 ? 19.064 3.752 30.578 1.00 71.69 91 TYR A C 1
ATOM 718 O O . TYR A 1 91 ? 19.214 4.889 30.131 1.00 71.69 91 TYR A O 1
ATOM 726 N N . CYS A 1 92 ? 19.677 3.347 31.687 1.00 70.94 92 CYS A N 1
ATOM 727 C CA . CYS A 1 92 ? 20.586 4.229 32.397 1.00 70.94 92 CYS A CA 1
ATOM 728 C C . CYS A 1 92 ? 21.809 4.544 31.523 1.00 70.94 92 CYS A C 1
ATOM 730 O O . CYS A 1 92 ? 22.614 3.657 31.241 1.00 70.94 92 CYS A O 1
ATOM 732 N N . SER A 1 93 ? 22.012 5.816 31.172 1.00 73.56 93 SER A N 1
ATOM 733 C CA . SER A 1 93 ? 23.144 6.285 30.353 1.00 73.56 93 SER A CA 1
ATOM 734 C C . SER A 1 93 ? 24.527 5.983 30.946 1.00 73.56 93 SER A C 1
ATOM 736 O O . SER A 1 93 ? 25.534 6.107 30.256 1.00 73.56 93 SER A O 1
ATOM 738 N N . ASN A 1 94 ? 24.597 5.607 32.228 1.00 75.31 94 ASN A N 1
ATOM 739 C CA . ASN A 1 94 ? 25.845 5.316 32.926 1.00 75.31 94 ASN A CA 1
ATOM 740 C C . ASN A 1 94 ? 26.161 3.815 33.060 1.00 75.31 94 ASN A C 1
ATOM 742 O O . ASN A 1 94 ? 27.335 3.460 33.090 1.00 75.31 94 ASN A O 1
ATOM 746 N N . CYS A 1 95 ? 25.158 2.940 33.182 1.00 78.38 95 CYS A N 1
ATOM 747 C CA . CYS A 1 95 ? 25.373 1.500 33.409 1.00 78.38 95 CYS A CA 1
ATOM 748 C C . CYS A 1 95 ? 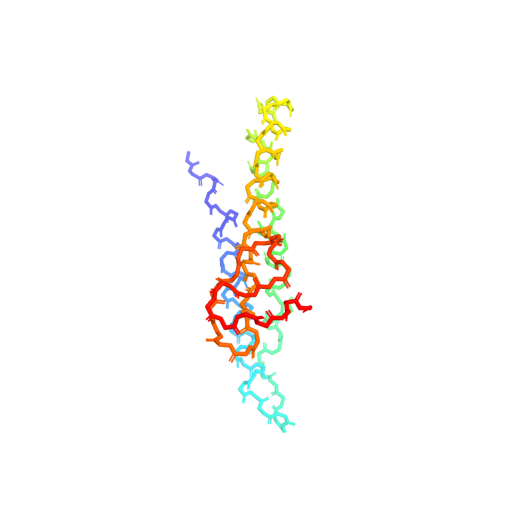24.658 0.588 32.401 1.00 78.38 95 CYS A C 1
ATOM 750 O O . CYS A 1 95 ? 24.896 -0.614 32.400 1.00 78.38 95 CYS A O 1
ATOM 752 N N . GLY A 1 96 ? 23.795 1.138 31.541 1.00 71.62 96 GLY A N 1
ATOM 753 C CA . GLY A 1 96 ? 23.047 0.395 30.525 1.00 71.62 96 GLY A CA 1
ATOM 754 C C . GLY A 1 96 ? 21.908 -0.473 31.068 1.00 71.62 96 GLY A C 1
ATOM 755 O O . GLY A 1 96 ? 21.254 -1.158 30.285 1.00 71.62 96 GLY A O 1
ATOM 756 N N . HIS A 1 97 ? 21.647 -0.455 32.379 1.00 73.94 97 HIS A N 1
ATOM 757 C CA . HIS A 1 97 ? 20.559 -1.225 32.981 1.00 73.94 97 HIS A CA 1
ATOM 758 C C . HIS A 1 97 ? 19.194 -0.601 32.636 1.00 73.94 97 HIS A C 1
ATOM 760 O O . HIS A 1 97 ? 19.083 0.633 32.658 1.00 73.94 97 HIS A O 1
ATOM 766 N N . PRO A 1 98 ? 18.154 -1.405 32.334 1.00 70.25 98 PRO A N 1
ATOM 767 C CA . PRO A 1 98 ? 16.799 -0.892 32.173 1.00 70.25 98 PRO A CA 1
ATOM 768 C C . PRO A 1 98 ? 16.340 -0.247 33.481 1.00 70.25 98 PRO A C 1
ATOM 770 O O . PRO A 1 98 ? 16.393 -0.867 34.544 1.00 70.25 98 PRO A O 1
ATOM 773 N N . SER A 1 99 ? 15.933 1.014 33.410 1.00 66.25 99 SER A N 1
ATOM 774 C CA . SER A 1 99 ? 15.300 1.703 34.522 1.00 66.25 99 SER A CA 1
ATOM 775 C C . SER A 1 99 ? 13.791 1.624 34.404 1.00 66.25 99 SER A C 1
ATOM 777 O O . SER A 1 99 ? 13.225 1.779 33.320 1.00 66.25 99 SER A O 1
ATOM 779 N N . GLU A 1 100 ? 13.146 1.453 35.553 1.00 62.72 100 GLU A N 1
ATOM 780 C CA . GLU A 1 100 ? 11.717 1.676 35.697 1.00 62.72 100 GLU A CA 1
ATOM 781 C C . GLU A 1 100 ? 11.375 3.112 35.278 1.00 62.72 100 GLU A C 1
ATOM 783 O O . GLU A 1 100 ? 12.150 4.049 35.498 1.00 62.72 100 GLU A O 1
ATOM 788 N N . LEU A 1 101 ? 10.209 3.259 34.655 1.00 64.44 101 LEU A N 1
ATOM 789 C CA . LEU A 1 101 ? 9.763 4.460 33.943 1.00 64.44 101 LEU A CA 1
ATOM 790 C C . LEU A 1 101 ? 9.629 5.703 34.833 1.00 64.44 101 LEU A C 1
ATOM 792 O O . LEU A 1 101 ? 9.678 6.819 34.330 1.00 64.44 101 LEU A O 1
ATOM 796 N N . ASP A 1 102 ? 9.517 5.500 36.147 1.00 62.66 102 ASP A N 1
ATOM 797 C CA . ASP A 1 102 ? 9.336 6.550 37.154 1.00 62.66 102 ASP A CA 1
ATOM 798 C C . ASP A 1 102 ? 10.486 6.616 38.185 1.00 62.66 102 ASP A C 1
ATOM 800 O O . ASP A 1 102 ? 10.388 7.315 39.201 1.00 62.66 102 ASP A O 1
ATOM 804 N N . ALA A 1 103 ? 11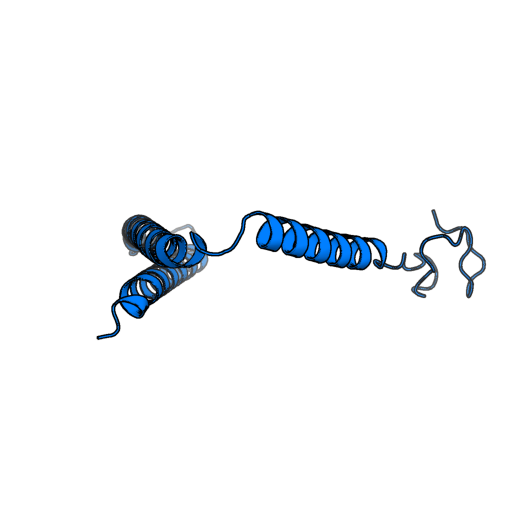.597 5.901 37.970 1.00 63.12 103 ALA A N 1
ATOM 805 C CA . ALA A 1 103 ? 12.718 5.920 38.909 1.00 63.12 103 ALA A CA 1
ATOM 806 C C . ALA A 1 103 ? 13.601 7.164 38.699 1.00 63.12 103 ALA A C 1
ATOM 808 O O . ALA A 1 103 ? 14.241 7.331 37.666 1.00 63.12 103 ALA A O 1
ATOM 809 N N . LYS A 1 104 ? 13.693 8.029 39.721 1.00 70.50 104 LYS A N 1
ATOM 810 C CA . LYS A 1 104 ? 14.591 9.208 39.723 1.00 70.50 104 LYS A CA 1
ATOM 811 C C . LYS A 1 104 ? 16.078 8.843 39.778 1.00 70.50 104 LYS A C 1
ATOM 813 O O . LYS A 1 104 ? 16.927 9.661 39.436 1.00 70.50 104 LYS A O 1
ATOM 818 N N . TYR A 1 105 ? 16.392 7.632 40.233 1.00 74.31 105 TYR A N 1
ATOM 819 C CA . TYR A 1 105 ? 17.750 7.129 40.410 1.00 74.31 105 TYR A CA 1
ATOM 820 C C . TYR A 1 105 ? 17.826 5.691 39.904 1.00 74.31 105 TYR A C 1
ATOM 822 O O . TYR A 1 105 ? 16.910 4.904 40.131 1.00 74.31 105 TYR A O 1
ATOM 830 N N . CYS A 1 106 ? 18.922 5.338 39.241 1.00 78.12 106 CYS A N 1
ATOM 831 C CA . CYS A 1 106 ? 19.149 3.977 38.773 1.00 78.12 106 CYS A CA 1
ATOM 832 C C . CYS A 1 106 ? 19.330 3.014 39.957 1.00 78.12 106 CYS A C 1
ATOM 834 O O . CYS A 1 106 ? 20.171 3.258 40.824 1.00 78.12 106 CYS A O 1
ATOM 836 N N . SER A 1 107 ? 18.594 1.899 39.955 1.00 76.56 107 SER A N 1
ATOM 837 C CA . SER A 1 107 ? 18.639 0.858 40.993 1.00 76.56 107 SER A CA 1
ATOM 838 C C . SER A 1 107 ? 20.002 0.172 41.129 1.00 76.56 107 SER A C 1
ATOM 840 O O . SER A 1 107 ? 20.351 -0.272 42.217 1.00 76.56 107 SER A O 1
ATOM 842 N N . GLU A 1 108 ? 20.785 0.124 40.050 1.00 75.12 108 GLU A N 1
ATOM 843 C CA . GLU A 1 108 ? 22.087 -0.552 40.023 1.00 75.12 108 GLU A CA 1
ATOM 844 C C . GLU A 1 108 ? 23.260 0.395 40.291 1.00 75.12 108 GLU A C 1
ATOM 846 O O . GLU A 1 108 ? 24.167 0.073 41.054 1.00 75.12 108 GLU A O 1
ATOM 851 N N . CYS A 1 109 ? 23.275 1.583 39.674 1.00 78.25 109 CYS A N 1
ATOM 852 C CA . CYS A 1 109 ? 24.423 2.492 39.778 1.00 78.25 109 CYS A CA 1
ATOM 853 C C . CYS A 1 109 ? 24.175 3.738 40.637 1.00 78.25 109 CYS A C 1
ATOM 855 O O . CYS A 1 109 ? 25.085 4.554 40.779 1.00 78.25 109 CYS A O 1
ATOM 857 N N . GLY A 1 110 ? 22.957 3.927 41.157 1.00 72.94 110 GLY A N 1
ATOM 858 C CA . GLY A 1 110 ? 22.597 5.021 42.066 1.00 72.94 110 GLY A CA 1
ATOM 859 C C . GLY A 1 110 ? 22.671 6.432 41.473 1.00 72.94 110 GLY A C 1
ATOM 860 O O . GLY A 1 110 ? 22.547 7.405 42.214 1.00 72.94 110 GLY A O 1
ATOM 861 N N . LYS A 1 111 ? 22.892 6.576 40.159 1.00 78.19 111 LYS A N 1
ATOM 862 C CA . LYS A 1 111 ? 22.946 7.886 39.490 1.00 78.19 111 LYS A CA 1
ATOM 863 C C . LYS A 1 111 ? 21.552 8.359 39.109 1.00 78.19 111 LYS A C 1
ATOM 865 O O . LYS A 1 111 ? 20.696 7.540 38.777 1.00 78.19 111 LYS A O 1
ATOM 870 N N . GLU A 1 112 ? 21.358 9.672 39.149 1.00 75.56 112 GLU A N 1
ATOM 871 C CA . GLU A 1 112 ? 20.128 10.318 38.700 1.00 75.56 112 GLU A CA 1
ATOM 872 C C . GLU A 1 112 ? 19.862 10.019 37.221 1.00 75.56 112 GLU A C 1
ATOM 874 O O . GLU A 1 112 ? 20.770 10.058 36.385 1.00 75.56 112 GLU A O 1
ATOM 879 N N . LEU A 1 113 ? 18.621 9.646 36.925 1.00 69.44 113 LEU A N 1
ATOM 880 C CA . LEU A 1 113 ? 18.143 9.396 35.572 1.00 69.44 113 LEU A CA 1
ATOM 881 C C . LEU A 1 113 ? 17.466 10.681 35.115 1.00 69.44 113 LEU A C 1
ATOM 883 O O . LEU A 1 113 ? 16.436 11.069 35.665 1.00 69.44 113 LEU A O 1
ATOM 887 N N . HIS A 1 114 ? 18.123 11.370 34.189 1.00 57.97 114 HIS A N 1
ATOM 888 C CA . HIS A 1 114 ? 17.734 12.688 33.707 1.00 57.97 114 HIS A CA 1
ATOM 889 C C . HIS A 1 114 ? 17.237 12.628 32.266 1.00 57.97 114 HIS A C 1
ATOM 891 O O . HIS A 1 114 ? 17.799 11.822 31.487 1.00 57.97 114 HIS A O 1
#